Protein AF-A0A523AF30-F1 (afdb_monomer)

Radius of gyration: 10.25 Å; Cα contacts (8 Å, |Δi|>4): 22; chains: 1; bounding box: 21×18×31 Å

pLDDT: mean 82.44, std 7.82, range [46.72, 89.19]

Solvent-accessible surface area (backbone atoms only — not comparable to full-atom values): 2725 Å² total; per-residue (Å²): 133,59,71,66,59,55,55,50,50,51,49,42,52,53,52,50,54,50,45,72,75,41,92,66,55,61,65,56,52,18,62,77,67,76,42,59,54,68,59,55,48,69,63,70,109

Foldseek 3Di:
DDVVVVLLVVLLVQLVVVVVVDNDDLVVSCVVSVHDSVSSVVSVD

Secondary structure (DSSP, 8-state):
--HHHHHHHHHHHHHHHHHHHS---HHHHHHHHTS-HHHHHHTT-

Nearest PDB structures (foldseek):
  5duk-assembly1_B  TM=8.482E-01  e=6.352E-01  Thermoplasmatales archaeon SCGC AB-539-N05
  1trr-assembly1_A  TM=7.703E-01  e=6.783E-01  Escherichia coli
  7bhy-assembly2_C-2  TM=8.885E-01  e=2.211E+00  Bacillus subtilis subsp. subtilis str. 168
  2ev0-assembly1_B  TM=6.019E-01  e=6.783E-01  Bacillus subtilis
  9c4d-assembly1_C  TM=5.943E-01  e=6.352E-01  Bacillus subtilis

Structure (mmCIF, N/CA/C/O backbone):
data_AF-A0A523AF30-F1
#
_entry.id   AF-A0A523AF30-F1
#
loop_
_atom_site.group_PDB
_atom_site.id
_atom_site.type_symbol
_atom_site.label_atom_id
_atom_site.label_alt_id
_atom_site.label_comp_id
_atom_site.label_asym_id
_atom_site.label_entity_id
_atom_site.label_seq_id
_atom_site.pdbx_PDB_ins_code
_atom_site.Cartn_x
_atom_site.Cartn_y
_atom_site.Cartn_z
_atom_site.occupancy
_atom_site.B_iso_or_equiv
_atom_site.auth_seq_id
_atom_site.auth_comp_id
_atom_site.auth_asym_id
_atom_site.auth_atom_id
_atom_site.pdbx_PDB_model_num
ATOM 1 N N . MET A 1 1 ? 1.145 2.776 -25.225 1.00 46.72 1 MET A N 1
ATOM 2 C CA . MET A 1 1 ? 0.676 2.478 -23.856 1.00 46.72 1 MET A CA 1
ATOM 3 C C . MET A 1 1 ? 1.843 1.881 -23.104 1.00 46.72 1 MET A C 1
ATOM 5 O O . MET A 1 1 ? 2.288 0.800 -23.466 1.00 46.72 1 MET A O 1
ATOM 9 N N . ASN A 1 2 ? 2.417 2.635 -22.171 1.00 67.81 2 ASN A N 1
ATOM 10 C CA . ASN A 1 2 ? 3.580 2.195 -21.416 1.00 67.81 2 ASN A CA 1
ATOM 11 C C . ASN A 1 2 ? 3.107 1.213 -20.334 1.00 67.81 2 ASN A C 1
ATOM 13 O O . ASN A 1 2 ? 2.151 1.506 -19.620 1.00 67.81 2 ASN A O 1
ATOM 17 N N . VAL A 1 3 ? 3.740 0.046 -20.212 1.00 70.94 3 VAL A N 1
ATOM 18 C CA . VAL A 1 3 ? 3.369 -0.972 -19.203 1.00 70.94 3 VAL A CA 1
ATOM 19 C C . VAL A 1 3 ? 3.460 -0.392 -17.782 1.00 70.94 3 VAL A C 1
ATOM 21 O O . VAL A 1 3 ? 2.661 -0.727 -16.912 1.00 70.94 3 VAL A O 1
ATOM 24 N N . LEU A 1 4 ? 4.375 0.558 -17.581 1.00 67.75 4 LEU A N 1
ATOM 25 C CA . LEU A 1 4 ? 4.578 1.285 -16.328 1.00 67.75 4 LEU A CA 1
ATOM 26 C C . LEU A 1 4 ? 3.359 2.125 -15.916 1.00 67.75 4 LEU A C 1
ATOM 28 O O . LEU A 1 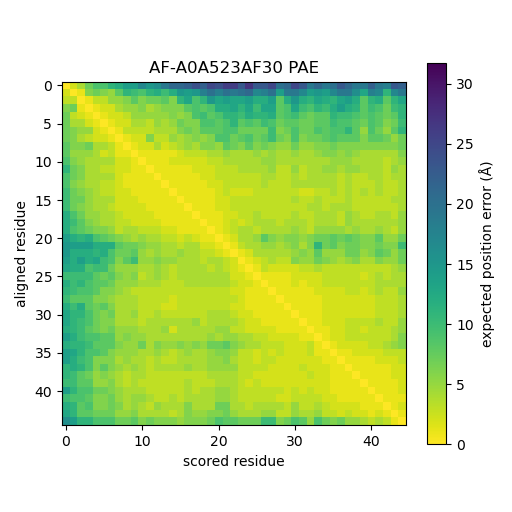4 ? 3.002 2.139 -14.740 1.00 67.75 4 LEU A O 1
ATOM 32 N N . ASP A 1 5 ? 2.673 2.762 -16.870 1.00 69.19 5 ASP A N 1
ATOM 33 C CA . ASP A 1 5 ? 1.457 3.537 -16.587 1.00 69.19 5 ASP A CA 1
ATOM 34 C C . ASP A 1 5 ? 0.295 2.631 -16.170 1.00 69.19 5 ASP A C 1
ATOM 36 O O . ASP A 1 5 ? -0.495 2.993 -15.298 1.00 69.19 5 ASP A O 1
ATOM 40 N N . ALA A 1 6 ? 0.199 1.437 -16.764 1.00 71.81 6 ALA A N 1
ATOM 41 C CA . ALA A 1 6 ? -0.824 0.459 -16.405 1.00 71.81 6 ALA A CA 1
ATOM 42 C C . ALA A 1 6 ? -0.621 -0.066 -14.973 1.00 71.81 6 ALA A C 1
ATOM 44 O O . ALA A 1 6 ? -1.572 -0.085 -14.191 1.00 71.81 6 ALA A O 1
ATOM 45 N N . ILE A 1 7 ? 0.621 -0.403 -14.607 1.00 74.94 7 IL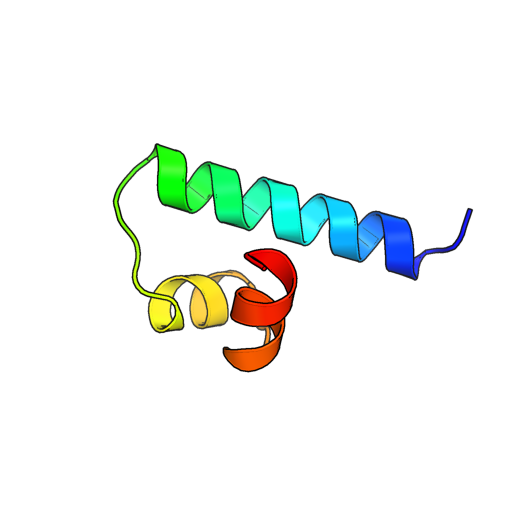E A N 1
ATOM 46 C CA . ILE A 1 7 ? 0.976 -0.874 -13.258 1.00 74.94 7 ILE A CA 1
ATOM 47 C C . ILE A 1 7 ? 0.795 0.244 -12.219 1.00 74.94 7 ILE A C 1
ATOM 49 O O . ILE A 1 7 ? 0.267 0.005 -11.130 1.00 74.94 7 ILE A O 1
ATOM 53 N N . GLY A 1 8 ? 1.173 1.482 -12.553 1.00 78.75 8 GLY A N 1
ATOM 54 C CA . GLY A 1 8 ? 0.952 2.642 -11.687 1.00 78.75 8 GLY A CA 1
ATOM 55 C C . GLY A 1 8 ? -0.535 2.931 -11.452 1.00 78.75 8 GLY A C 1
ATOM 56 O O . GLY A 1 8 ? -0.942 3.215 -10.327 1.00 78.75 8 GLY A O 1
ATOM 57 N N . ASN A 1 9 ? -1.375 2.809 -12.485 1.00 83.81 9 ASN A N 1
ATOM 58 C CA . ASN A 1 9 ? -2.822 3.008 -12.361 1.00 83.81 9 ASN A CA 1
ATOM 59 C C . ASN A 1 9 ? -3.483 1.916 -11.507 1.00 83.81 9 ASN A C 1
ATOM 61 O O . ASN A 1 9 ? -4.311 2.224 -10.648 1.00 83.81 9 ASN A O 1
ATOM 65 N N . GLU A 1 10 ? -3.083 0.655 -11.695 1.00 85.31 10 GLU A N 1
ATOM 66 C CA . GLU A 1 10 ? -3.545 -0.450 -10.850 1.00 85.31 10 GLU A CA 1
ATOM 67 C C . GLU A 1 10 ? -3.153 -0.222 -9.385 1.00 85.31 10 GLU A C 1
ATOM 69 O O . GLU A 1 1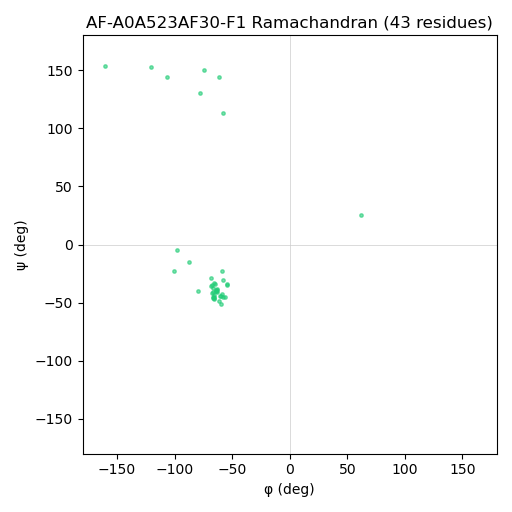0 ? -3.993 -0.356 -8.497 1.00 85.31 10 GLU A O 1
ATOM 74 N N . SER A 1 11 ? -1.914 0.211 -9.139 1.00 84.69 11 SER A N 1
ATOM 75 C CA . SER A 1 11 ? -1.407 0.498 -7.794 1.00 84.69 11 SER A CA 1
ATOM 76 C C . SER A 1 11 ? -2.215 1.608 -7.120 1.00 84.69 11 SER A C 1
ATOM 78 O O . SER A 1 11 ? -2.718 1.406 -6.017 1.00 84.69 11 SER A O 1
ATOM 80 N N . ARG A 1 12 ? -2.454 2.735 -7.807 1.00 85.00 12 ARG A N 1
ATOM 81 C CA . ARG A 1 12 ? -3.311 3.826 -7.300 1.00 85.00 12 ARG A CA 1
ATOM 82 C C . ARG A 1 12 ? -4.724 3.355 -6.976 1.00 85.00 12 ARG A C 1
ATOM 84 O O . ARG A 1 12 ? -5.249 3.680 -5.915 1.00 85.00 12 ARG A O 1
ATOM 91 N N . ARG A 1 13 ? -5.340 2.562 -7.859 1.00 89.19 13 ARG A N 1
ATOM 92 C CA . ARG A 1 13 ? -6.688 2.022 -7.625 1.00 89.19 13 ARG A CA 1
ATOM 93 C C . ARG A 1 13 ? -6.728 1.180 -6.356 1.00 89.19 13 ARG A C 1
ATOM 95 O O . ARG A 1 13 ? -7.616 1.360 -5.532 1.00 89.19 13 ARG A O 1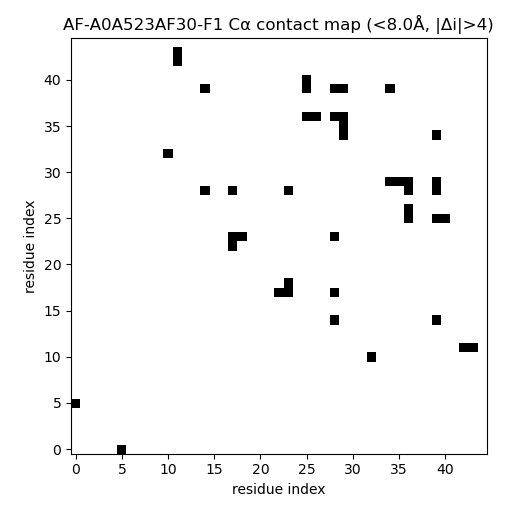
ATOM 102 N N . ARG A 1 14 ? -5.725 0.328 -6.170 1.00 86.38 14 ARG A N 1
ATOM 103 C CA . ARG A 1 14 ? -5.602 -0.552 -5.006 1.00 86.38 14 ARG A CA 1
ATOM 104 C C . ARG A 1 14 ? -5.356 0.226 -3.711 1.00 86.38 14 ARG A C 1
ATOM 106 O O . ARG A 1 14 ? -5.927 -0.124 -2.683 1.00 86.38 14 ARG A O 1
ATOM 113 N N . ILE A 1 15 ? -4.571 1.309 -3.761 1.00 87.06 15 ILE A N 1
ATOM 114 C CA . ILE A 1 15 ? -4.386 2.244 -2.636 1.00 87.06 15 ILE A CA 1
ATOM 115 C C . ILE A 1 15 ? -5.735 2.850 -2.229 1.00 87.06 15 ILE A C 1
ATOM 117 O O . ILE A 1 15 ? -6.110 2.787 -1.058 1.00 87.06 15 ILE A O 1
ATOM 121 N N . LEU A 1 16 ? -6.490 3.386 -3.192 1.00 85.75 16 LEU A N 1
ATOM 122 C CA . LEU A 1 16 ? -7.799 3.989 -2.931 1.00 85.75 16 LEU A CA 1
ATOM 123 C C . LEU A 1 16 ? -8.819 2.965 -2.417 1.00 85.75 16 LEU A C 1
ATOM 125 O O . LEU A 1 16 ? -9.573 3.274 -1.502 1.00 85.75 16 LEU A O 1
ATOM 129 N N . GLU A 1 17 ? -8.822 1.736 -2.938 1.00 87.94 17 GLU A N 1
ATOM 130 C CA . GLU A 1 17 ? -9.682 0.653 -2.439 1.00 87.94 17 GLU A CA 1
ATOM 131 C C . GLU A 1 17 ? -9.364 0.266 -0.989 1.00 87.94 17 GLU A C 1
ATOM 133 O O . GLU A 1 17 ? -10.279 -0.000 -0.206 1.00 87.94 17 GLU A O 1
ATOM 138 N N . LEU A 1 18 ? -8.080 0.236 -0.615 1.00 86.50 18 LEU A N 1
ATOM 139 C CA . LEU A 1 18 ? -7.661 -0.028 0.762 1.00 86.50 18 LEU A CA 1
ATOM 140 C C . LEU A 1 18 ? -8.121 1.095 1.697 1.00 86.50 18 LEU A C 1
ATOM 142 O O . LEU A 1 18 ? -8.708 0.801 2.738 1.00 86.50 18 LEU A O 1
ATOM 146 N N . LEU A 1 19 ? -7.919 2.354 1.297 1.00 84.31 19 LEU A N 1
ATOM 147 C CA . LEU A 1 19 ? -8.348 3.533 2.058 1.00 84.31 19 LEU A CA 1
ATOM 148 C C . LEU A 1 19 ? -9.875 3.658 2.157 1.00 84.31 19 LEU A C 1
ATOM 150 O O . LEU A 1 19 ? -10.391 4.104 3.180 1.00 84.31 19 LEU A O 1
ATOM 154 N N . ALA A 1 20 ? -10.609 3.235 1.125 1.00 86.25 20 ALA A N 1
ATOM 155 C CA . ALA A 1 20 ? -12.069 3.254 1.112 1.00 86.25 20 ALA A CA 1
ATOM 156 C C . ALA A 1 20 ? -12.686 2.243 2.092 1.00 86.25 20 ALA A C 1
ATOM 158 O O . ALA A 1 20 ? -13.787 2.467 2.590 1.00 86.25 20 ALA A O 1
ATOM 159 N N . LYS A 1 21 ? -11.994 1.130 2.380 1.00 85.44 21 LYS A N 1
ATOM 160 C CA . LYS A 1 21 ? -12.463 0.122 3.345 1.00 85.44 21 LYS A CA 1
ATOM 161 C C . LYS A 1 21 ? -12.199 0.526 4.793 1.00 85.44 21 LYS A C 1
ATOM 163 O O . LYS A 1 21 ? -13.034 0.260 5.653 1.00 85.44 21 LYS A O 1
ATOM 168 N N . LYS A 1 22 ? -11.037 1.118 5.072 1.00 83.31 22 LYS A N 1
ATOM 169 C CA . LYS A 1 22 ? -10.664 1.653 6.387 1.00 83.31 22 LYS A CA 1
ATOM 170 C C . LYS A 1 22 ? -9.515 2.657 6.215 1.00 83.31 22 LYS A C 1
ATOM 172 O O . LYS A 1 22 ? -8.717 2.489 5.294 1.00 83.31 22 LYS A O 1
ATOM 177 N N . PRO A 1 23 ? -9.350 3.644 7.110 1.00 80.06 23 PRO A N 1
ATOM 178 C CA . PRO A 1 23 ? -8.095 4.383 7.179 1.00 80.06 23 PRO A CA 1
ATOM 179 C C . PRO A 1 23 ? -6.948 3.393 7.455 1.00 80.06 23 PRO A C 1
ATOM 181 O O . PRO A 1 23 ? -6.904 2.758 8.509 1.00 80.06 23 PRO A O 1
ATOM 184 N N . CYS A 1 24 ? -6.062 3.222 6.472 1.00 83.50 24 CYS A N 1
ATOM 185 C CA . CYS A 1 24 ? -4.881 2.358 6.530 1.00 83.50 24 CYS A CA 1
ATOM 186 C C . CYS A 1 24 ? -3.627 3.220 6.665 1.00 83.50 24 CYS A C 1
ATOM 188 O O . CYS A 1 24 ? -3.525 4.274 6.033 1.00 83.50 24 CYS A O 1
ATOM 190 N N . TYR A 1 25 ? -2.638 2.751 7.423 1.00 86.75 25 TYR A N 1
ATOM 191 C CA . TYR A 1 25 ? -1.333 3.409 7.453 1.00 86.75 25 TYR A CA 1
ATOM 192 C C . TYR A 1 25 ? -0.543 3.133 6.167 1.00 86.75 25 TYR A C 1
ATOM 194 O O . TYR A 1 25 ? -0.645 2.063 5.567 1.00 86.75 25 TYR A O 1
ATOM 202 N N . ILE A 1 26 ? 0.314 4.079 5.772 1.00 85.44 26 ILE A N 1
ATOM 203 C CA . ILE A 1 26 ? 1.195 3.955 4.593 1.00 85.44 26 ILE A CA 1
ATOM 204 C C . ILE A 1 26 ? 2.053 2.680 4.667 1.00 85.44 26 ILE A C 1
ATOM 206 O O . ILE A 1 26 ? 2.302 2.041 3.648 1.00 85.44 26 ILE A O 1
ATOM 210 N N . SER A 1 27 ? 2.464 2.270 5.869 1.00 87.31 27 SER A N 1
ATOM 211 C CA . SER A 1 27 ? 3.191 1.019 6.110 1.00 87.31 27 SER A CA 1
ATOM 212 C C . SER A 1 27 ? 2.367 -0.231 5.779 1.00 87.31 27 SER A C 1
ATOM 214 O O . SER A 1 27 ? 2.905 -1.159 5.181 1.00 87.31 27 SER A O 1
ATOM 216 N N . GLU A 1 28 ? 1.071 -0.256 6.110 1.00 88.94 28 GLU A N 1
ATOM 217 C CA . GLU A 1 28 ? 0.168 -1.360 5.752 1.00 88.94 28 GLU A CA 1
ATOM 218 C C . GLU A 1 28 ? -0.015 -1.437 4.234 1.00 88.94 28 GLU A C 1
ATOM 220 O O . GLU A 1 28 ? 0.056 -2.515 3.655 1.00 88.94 28 GLU A O 1
ATOM 225 N N . ILE A 1 29 ? -0.196 -0.290 3.575 1.00 86.94 29 ILE A N 1
ATOM 226 C CA . ILE A 1 29 ? -0.372 -0.215 2.119 1.00 86.94 29 ILE A CA 1
ATOM 227 C C . ILE A 1 29 ? 0.908 -0.662 1.402 1.00 86.94 29 ILE A C 1
ATOM 229 O O . ILE A 1 29 ? 0.853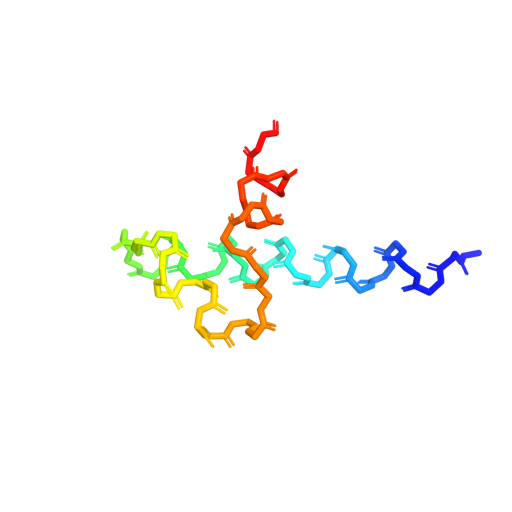 -1.478 0.485 1.00 86.94 29 ILE A O 1
ATOM 233 N N . SER A 1 30 ? 2.064 -0.183 1.868 1.00 88.56 30 SER A N 1
ATOM 234 C CA . SER A 1 30 ? 3.388 -0.592 1.393 1.00 88.56 30 SER A CA 1
ATOM 235 C C . SER A 1 30 ? 3.589 -2.103 1.513 1.00 88.56 30 SER A C 1
ATOM 237 O O . SER A 1 30 ? 4.024 -2.740 0.555 1.00 88.56 30 SER A O 1
ATOM 239 N N . TYR A 1 31 ? 3.204 -2.688 2.650 1.00 88.38 31 TYR A N 1
ATOM 240 C CA . TYR A 1 31 ? 3.274 -4.128 2.875 1.00 88.38 31 TYR A CA 1
ATOM 241 C C . TYR A 1 31 ? 2.312 -4.907 1.965 1.00 88.38 31 TYR A C 1
ATOM 243 O O . TYR A 1 31 ? 2.717 -5.875 1.327 1.00 88.38 31 TYR A O 1
ATOM 251 N N . CYS A 1 32 ? 1.057 -4.465 1.844 1.00 85.31 32 CYS A N 1
ATOM 252 C CA . CYS A 1 32 ? 0.047 -5.113 1.003 1.00 85.31 32 CYS A CA 1
ATOM 253 C C . CYS A 1 32 ? 0.384 -5.072 -0.490 1.00 85.31 32 CYS A C 1
ATOM 255 O O . CYS A 1 32 ? 0.035 -5.996 -1.223 1.00 85.31 32 CYS A O 1
ATOM 257 N N . LEU A 1 33 ? 1.021 -3.996 -0.944 1.00 84.56 33 LEU A N 1
ATOM 258 C CA . LEU A 1 33 ? 1.353 -3.782 -2.347 1.00 84.56 33 LEU A CA 1
ATOM 259 C C . LEU A 1 33 ? 2.804 -4.159 -2.689 1.00 84.56 33 LEU A C 1
ATOM 261 O O . LEU A 1 33 ? 3.180 -4.101 -3.856 1.00 84.56 33 LEU A O 1
ATOM 265 N N . GLY A 1 34 ? 3.619 -4.544 -1.699 1.00 85.94 34 GLY A N 1
ATOM 266 C CA . GLY A 1 34 ? 5.023 -4.922 -1.896 1.00 85.94 34 GLY A CA 1
ATOM 267 C C . GLY A 1 34 ? 5.898 -3.793 -2.450 1.00 85.94 34 GLY A C 1
ATOM 268 O O . GLY A 1 34 ? 6.903 -4.053 -3.106 1.00 85.94 34 GLY A O 1
ATOM 269 N N . MET A 1 35 ? 5.509 -2.540 -2.223 1.00 86.69 35 MET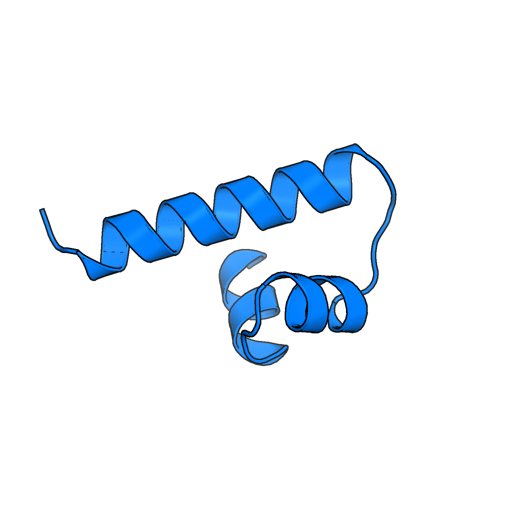 A N 1
ATO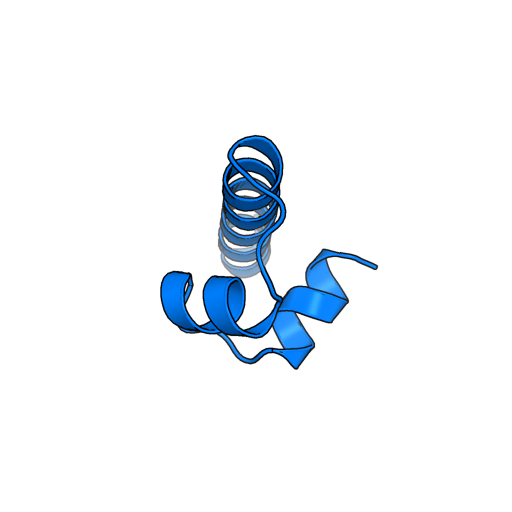M 270 C CA . MET A 1 35 ? 6.153 -1.348 -2.781 1.00 86.69 35 MET A CA 1
ATOM 271 C C . MET A 1 35 ? 6.648 -0.437 -1.663 1.00 86.69 35 MET A C 1
ATOM 273 O O . MET A 1 35 ? 6.119 -0.449 -0.554 1.00 86.69 35 MET A O 1
ATOM 277 N N . ALA A 1 36 ? 7.694 0.344 -1.935 1.00 86.56 36 ALA A N 1
ATOM 278 C CA . ALA A 1 36 ? 8.303 1.204 -0.927 1.00 86.56 36 ALA A CA 1
ATOM 279 C C . ALA A 1 36 ? 7.300 2.257 -0.406 1.00 86.56 36 ALA A C 1
ATOM 281 O O . ALA A 1 36 ? 6.547 2.813 -1.207 1.00 86.56 36 ALA A O 1
ATOM 282 N N . PRO A 1 37 ? 7.331 2.620 0.894 1.00 85.94 37 PRO A N 1
ATOM 283 C CA . PRO A 1 37 ? 6.438 3.638 1.461 1.00 85.94 37 PRO A CA 1
ATOM 284 C C . PRO A 1 37 ? 6.487 4.976 0.717 1.00 85.94 37 PRO A C 1
ATOM 286 O O . PRO A 1 37 ? 5.465 5.633 0.562 1.00 85.94 37 PRO A O 1
ATOM 289 N N . LYS A 1 38 ? 7.667 5.3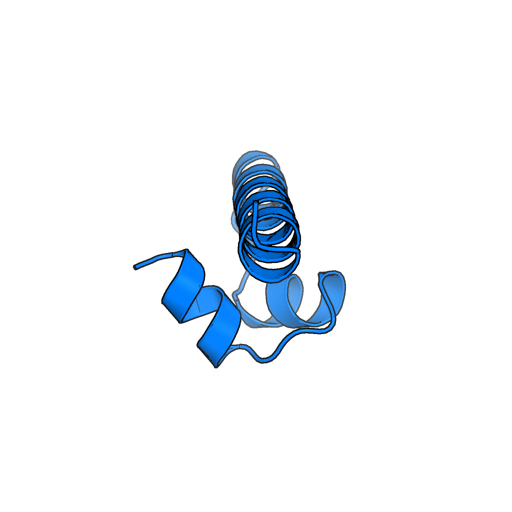53 0.206 1.00 86.88 38 LYS A N 1
ATOM 290 C CA . LYS A 1 38 ? 7.846 6.546 -0.633 1.00 86.88 38 LYS A CA 1
ATOM 291 C C . LYS A 1 38 ? 6.982 6.512 -1.894 1.00 86.88 38 LYS A C 1
ATOM 293 O O . LYS A 1 38 ? 6.359 7.510 -2.208 1.00 86.88 38 LYS A O 1
ATOM 298 N N . LEU A 1 39 ? 6.896 5.360 -2.557 1.00 85.88 39 LEU A N 1
ATOM 299 C CA . LEU A 1 39 ? 6.116 5.197 -3.786 1.00 85.88 39 LEU A CA 1
ATOM 300 C C . LEU A 1 39 ? 4.609 5.316 -3.517 1.00 85.88 39 LEU A C 1
ATOM 302 O O . LEU A 1 39 ? 3.857 5.844 -4.326 1.00 85.88 39 LEU A O 1
ATOM 306 N N . VAL A 1 40 ? 4.167 4.835 -2.351 1.00 86.12 40 VAL A N 1
ATOM 307 C CA . VAL A 1 40 ? 2.777 4.990 -1.901 1.00 86.12 40 VAL A CA 1
ATOM 308 C C . VAL A 1 40 ? 2.445 6.467 -1.685 1.00 86.12 40 VAL A C 1
ATOM 310 O O . VAL A 1 40 ? 1.359 6.895 -2.060 1.00 86.12 40 VAL A O 1
ATOM 313 N N . ILE A 1 41 ? 3.376 7.245 -1.119 1.00 85.19 41 ILE A N 1
ATOM 314 C CA . ILE A 1 41 ? 3.223 8.698 -0.946 1.00 85.19 41 ILE A CA 1
ATOM 315 C C . ILE A 1 41 ? 3.184 9.397 -2.308 1.00 85.19 41 ILE A C 1
ATOM 317 O O . ILE A 1 41 ? 2.252 10.149 -2.554 1.00 85.19 41 ILE A O 1
ATOM 321 N N . GLU A 1 42 ? 4.101 9.071 -3.222 1.00 86.00 42 GLU A N 1
ATOM 322 C CA . GLU A 1 42 ? 4.106 9.605 -4.598 1.00 86.00 42 GLU A CA 1
ATOM 323 C C . GLU A 1 42 ? 2.818 9.285 -5.379 1.00 86.00 42 GLU A C 1
ATOM 325 O O . GLU A 1 42 ? 2.501 9.940 -6.366 1.00 86.00 42 GLU A O 1
ATOM 330 N N . HIS A 1 43 ? 2.085 8.239 -4.991 1.00 83.69 43 HIS A N 1
ATOM 331 C CA . HIS A 1 43 ? 0.787 7.896 -5.572 1.00 83.69 43 HIS A CA 1
ATOM 332 C C . HIS A 1 43 ? -0.403 8.601 -4.908 1.00 83.69 43 HIS A C 1
ATOM 334 O O .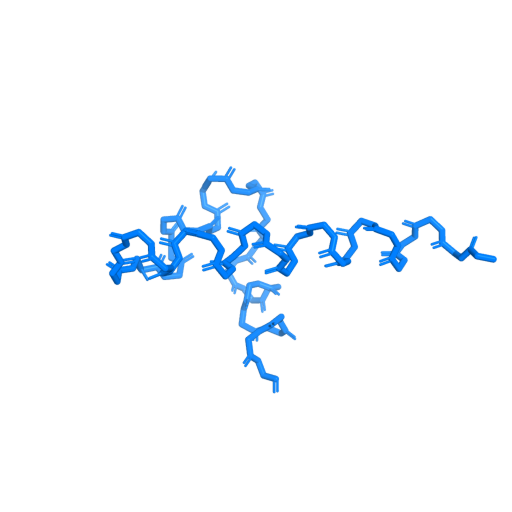 HIS A 1 43 ? -1.503 8.549 -5.464 1.00 83.69 43 HIS A O 1
ATOM 340 N N . LEU A 1 44 ? -0.199 9.185 -3.727 1.00 77.62 44 LEU A N 1
ATOM 341 C CA . LEU A 1 44 ? -1.197 9.924 -2.955 1.00 77.62 44 LEU A CA 1
ATOM 342 C C . LEU A 1 44 ? -1.061 11.448 -3.096 1.00 77.62 44 LEU A C 1
ATOM 344 O O . LEU A 1 44 ? -2.047 12.138 -2.839 1.00 77.62 44 LEU A O 1
ATOM 348 N N . GLU A 1 45 ? 0.122 11.951 -3.460 1.00 78.75 45 GLU A N 1
ATOM 349 C CA . GLU A 1 45 ? 0.341 13.335 -3.919 1.00 78.75 45 GLU A CA 1
ATOM 350 C C . GLU A 1 45 ? -0.314 13.600 -5.284 1.00 78.75 45 GLU A C 1
ATOM 352 O O . GLU A 1 45 ? -0.883 14.706 -5.438 1.00 78.75 45 GLU A O 1
#

Mean predicted aligned error: 5.01 Å

Sequence (45 aa):
MNVLDAIGNESRRRILELLAKKPCYISEISYCLGMAPKLVIEHLE